Protein AF-A0A5N3UYX2-F1 (afdb_monomer_lite)

Radius of gyration: 34.03 Å; chains: 1; bounding box: 62×39×100 Å

Organism: Muntiacus muntjak (NCBI:txid9888)

Structure (mmCIF, N/CA/C/O backbone):
data_AF-A0A5N3UYX2-F1
#
_entry.id   AF-A0A5N3UYX2-F1
#
loop_
_atom_site.group_PDB
_atom_site.id
_atom_site.type_symbol
_atom_site.label_atom_id
_atom_site.label_alt_id
_atom_site.label_comp_id
_atom_site.label_asym_id
_atom_site.label_entity_id
_atom_site.label_seq_id
_atom_site.pdbx_PDB_ins_code
_atom_site.Cartn_x
_atom_site.Cartn_y
_atom_site.Cartn_z
_atom_site.occupancy
_atom_site.B_iso_or_equiv
_atom_site.auth_seq_id
_atom_site.auth_comp_id
_atom_site.auth_asym_id
_atom_site.auth_atom_id
_atom_site.pdbx_PDB_model_num
ATOM 1 N N . TRP A 1 1 ? -11.149 -8.042 -29.967 1.00 42.44 1 TRP A N 1
ATOM 2 C CA . TRP A 1 1 ? -11.553 -8.562 -28.651 1.00 42.44 1 TRP A CA 1
ATOM 3 C C . TRP A 1 1 ? -12.132 -7.415 -27.839 1.00 42.44 1 TRP A C 1
ATOM 5 O O . TRP A 1 1 ? -11.361 -6.531 -27.483 1.00 42.44 1 TRP A O 1
ATOM 15 N N . PRO A 1 2 ? -13.457 -7.336 -27.637 1.00 42.28 2 PRO A N 1
ATOM 16 C CA . PRO A 1 2 ? -14.036 -6.337 -26.745 1.00 42.28 2 PRO A CA 1
ATOM 17 C C . PRO A 1 2 ? -13.855 -6.777 -25.280 1.00 42.28 2 PRO A C 1
ATOM 19 O O . PRO A 1 2 ? -14.049 -7.948 -24.960 1.00 42.28 2 PRO A O 1
ATOM 22 N N . CYS A 1 3 ? -13.428 -5.852 -24.413 1.00 41.56 3 CYS A N 1
ATOM 23 C CA . CYS A 1 3 ? -13.261 -6.082 -22.973 1.00 41.56 3 CYS A CA 1
ATOM 24 C C . CYS A 1 3 ? -14.614 -6.328 -22.274 1.00 41.56 3 CYS A C 1
ATOM 26 O O . CYS A 1 3 ? -15.602 -5.694 -22.651 1.00 41.56 3 CYS A O 1
ATOM 28 N N . PRO A 1 4 ? -14.671 -7.191 -21.242 1.00 47.31 4 PRO A N 1
ATOM 29 C CA . PRO A 1 4 ? -15.893 -7.442 -20.483 1.00 47.31 4 PRO A CA 1
ATOM 30 C C . PRO A 1 4 ? -16.218 -6.276 -19.524 1.00 47.31 4 PRO A C 1
ATOM 32 O O . PRO A 1 4 ? -15.296 -5.635 -19.008 1.00 47.31 4 PRO A O 1
ATOM 35 N N . PRO A 1 5 ? -17.508 -5.996 -19.249 1.00 48.62 5 PRO A N 1
ATOM 36 C CA . PRO A 1 5 ? -17.924 -4.943 -18.332 1.00 48.62 5 PRO A CA 1
ATOM 37 C C . PRO A 1 5 ? -17.950 -5.492 -16.901 1.00 48.62 5 PRO A C 1
ATOM 39 O O . PRO A 1 5 ? -18.759 -6.351 -16.565 1.00 48.62 5 PRO A O 1
ATOM 42 N N . GLY A 1 6 ? -17.037 -5.014 -16.061 1.00 49.44 6 GLY A N 1
ATOM 43 C CA . GLY A 1 6 ? -16.981 -5.416 -14.650 1.00 49.44 6 GLY A CA 1
ATOM 44 C C . GLY A 1 6 ? -15.745 -4.953 -13.883 1.00 49.44 6 GLY A C 1
ATOM 45 O O . GLY A 1 6 ? -15.542 -5.377 -12.750 1.00 49.44 6 GLY A O 1
ATOM 46 N N . ALA A 1 7 ? -14.900 -4.102 -14.472 1.00 45.31 7 ALA A N 1
ATOM 47 C CA . ALA A 1 7 ? -13.781 -3.524 -13.746 1.00 45.31 7 ALA A CA 1
ATOM 48 C C . ALA A 1 7 ? -14.312 -2.453 -12.787 1.00 45.31 7 ALA A C 1
ATOM 50 O O . ALA A 1 7 ? -14.796 -1.405 -13.216 1.00 45.31 7 ALA A O 1
ATOM 51 N N . LEU A 1 8 ? -14.230 -2.777 -11.497 1.00 54.22 8 LEU A N 1
ATOM 52 C CA . LEU A 1 8 ? -14.338 -1.870 -10.362 1.00 54.22 8 LEU A CA 1
ATOM 53 C C . LEU A 1 8 ? -13.742 -0.504 -10.718 1.00 54.22 8 LEU A C 1
ATOM 55 O O . LEU A 1 8 ? -12.642 -0.412 -11.269 1.00 54.22 8 LEU A O 1
ATOM 59 N N . THR A 1 9 ? -14.510 0.542 -10.430 1.00 54.66 9 THR A N 1
ATOM 60 C CA . THR A 1 9 ? -14.135 1.937 -10.650 1.00 54.66 9 THR A CA 1
ATOM 61 C C . THR A 1 9 ? -12.721 2.187 -10.123 1.00 54.66 9 THR A C 1
ATOM 63 O O . THR A 1 9 ? -12.444 1.833 -8.973 1.00 54.66 9 THR A O 1
ATOM 66 N N . PRO A 1 10 ? -11.817 2.776 -10.925 1.00 53.34 10 PRO A N 1
ATOM 67 C CA . PRO A 1 10 ? -10.477 3.075 -10.452 1.00 53.34 10 PRO A CA 1
ATOM 68 C C . PRO A 1 10 ? -10.566 4.050 -9.268 1.00 53.34 10 PRO A C 1
ATOM 70 O O . PRO A 1 10 ? -11.401 4.959 -9.302 1.00 53.34 10 PRO A O 1
ATOM 73 N N . PRO A 1 11 ? -9.736 3.879 -8.221 1.00 51.66 11 PRO A N 1
ATOM 74 C CA . PRO A 1 11 ? -9.718 4.800 -7.098 1.00 51.66 11 PRO A CA 1
ATOM 75 C C . PRO A 1 11 ? -9.442 6.217 -7.605 1.00 51.66 11 PRO A C 1
ATOM 77 O O . PRO A 1 11 ? -8.619 6.442 -8.498 1.00 51.66 11 PRO A O 1
ATOM 80 N N . GLN A 1 12 ? -10.167 7.161 -7.016 1.00 49.19 12 GLN A N 1
ATOM 81 C CA . GLN A 1 12 ? -10.351 8.547 -7.463 1.00 49.19 12 GLN A CA 1
ATOM 82 C C . GLN A 1 12 ? -9.040 9.366 -7.460 1.00 49.19 12 GLN A C 1
ATOM 84 O O . GLN A 1 12 ? -8.986 10.469 -7.995 1.00 49.19 12 GLN A O 1
ATOM 89 N N . ASP A 1 13 ? -7.950 8.775 -6.961 1.00 43.56 13 ASP A N 1
ATOM 90 C CA . ASP A 1 13 ? -6.648 9.409 -6.754 1.00 43.56 13 ASP A CA 1
ATOM 91 C C . ASP A 1 13 ? -5.550 8.924 -7.720 1.00 43.56 13 ASP A C 1
ATOM 93 O O . ASP A 1 13 ? -4.363 9.210 -7.538 1.00 43.56 13 ASP A O 1
ATOM 97 N N . ALA A 1 14 ? -5.906 8.236 -8.811 1.00 46.62 14 ALA A N 1
ATOM 98 C CA . ALA A 1 14 ? -4.931 7.837 -9.835 1.00 46.62 14 ALA A CA 1
ATOM 99 C C . ALA A 1 14 ? -4.282 9.031 -10.578 1.00 46.62 14 ALA A C 1
ATOM 101 O O . ALA A 1 14 ? -3.257 8.868 -11.245 1.00 46.62 14 ALA A O 1
ATOM 102 N N . HIS A 1 15 ? -4.830 10.244 -10.441 1.00 48.00 15 HIS A N 1
ATOM 103 C CA . HIS A 1 15 ? -4.292 11.456 -11.064 1.00 48.00 15 HIS A CA 1
ATOM 104 C C . HIS A 1 15 ? -3.031 12.017 -10.384 1.00 48.00 15 HIS A C 1
ATOM 106 O O . HIS A 1 15 ? -2.322 12.807 -11.006 1.00 48.00 15 HIS A O 1
ATOM 112 N N . LEU A 1 16 ? -2.694 11.595 -9.158 1.00 51.84 16 LEU A N 1
ATOM 113 C CA . LEU A 1 16 ? -1.612 12.221 -8.380 1.00 51.84 16 LEU A CA 1
ATOM 114 C C . LEU A 1 16 ? -0.297 11.423 -8.331 1.00 51.84 16 LEU A C 1
ATOM 116 O O . LEU A 1 16 ? 0.711 11.921 -7.834 1.00 51.84 16 LEU A O 1
ATOM 120 N N . LEU A 1 17 ? -0.242 10.213 -8.900 1.00 53.50 17 LEU A N 1
ATOM 121 C CA . LEU A 1 17 ? 0.956 9.359 -8.830 1.00 53.50 17 LEU A CA 1
ATOM 122 C C . LEU A 1 17 ? 1.799 9.324 -10.108 1.00 53.50 17 LEU A C 1
ATOM 124 O O . LEU A 1 17 ? 2.816 8.624 -10.152 1.00 53.50 17 LEU A O 1
ATOM 128 N N . CYS A 1 18 ? 1.457 10.125 -11.116 1.00 45.22 18 CYS A N 1
ATOM 129 C CA . CYS A 1 18 ? 2.404 10.533 -12.145 1.00 45.22 18 CYS A CA 1
ATOM 130 C C . CYS A 1 18 ? 3.023 11.859 -11.688 1.00 45.22 18 CYS A C 1
ATOM 132 O O . CYS A 1 18 ? 2.559 12.929 -12.062 1.00 45.22 18 CYS A O 1
ATOM 134 N N . GLY A 1 19 ? 4.059 11.782 -10.845 1.00 44.75 19 GLY A N 1
ATOM 135 C CA . GLY A 1 19 ? 4.936 12.911 -10.527 1.00 44.75 19 GLY A CA 1
ATOM 136 C C . GLY A 1 19 ? 5.691 13.351 -11.780 1.00 44.75 19 GLY A C 1
ATOM 137 O O . GLY A 1 19 ? 6.857 13.026 -11.976 1.00 44.75 19 GLY A O 1
ATOM 138 N N . HIS A 1 20 ? 4.970 14.033 -12.652 1.00 44.62 20 HIS A N 1
ATOM 139 C CA . HIS A 1 20 ? 5.405 14.692 -13.860 1.00 44.62 20 HIS A CA 1
ATOM 140 C C . HIS A 1 20 ? 4.956 16.143 -13.678 1.00 44.62 20 HIS A C 1
ATOM 142 O O . HIS A 1 20 ? 3.760 16.410 -13.780 1.00 44.62 20 HIS A O 1
ATOM 148 N N . PRO A 1 21 ? 5.864 17.096 -13.415 1.00 46.59 21 PRO A N 1
ATOM 149 C CA . PRO A 1 21 ? 5.536 18.507 -13.532 1.00 46.59 21 PRO A CA 1
ATOM 150 C C . PRO A 1 21 ? 5.446 18.839 -15.027 1.00 46.59 21 PRO A C 1
ATOM 152 O O . PRO A 1 21 ? 6.368 19.386 -15.617 1.00 46.59 21 PRO A O 1
ATOM 155 N N . TRP A 1 22 ? 4.359 18.427 -15.677 1.00 55.00 22 TRP A N 1
ATOM 156 C CA . TRP A 1 22 ? 4.038 18.813 -17.050 1.00 55.00 22 TRP A CA 1
ATOM 157 C C . TRP A 1 22 ? 2.824 19.723 -16.982 1.00 55.00 22 TRP A C 1
ATOM 159 O O . TRP A 1 22 ? 1.687 19.318 -17.189 1.00 55.00 22 TRP A O 1
ATOM 169 N N . GLY A 1 23 ? 3.108 20.965 -16.603 1.00 49.94 23 GLY A N 1
ATOM 170 C CA . GLY A 1 23 ? 2.122 22.017 -16.413 1.00 49.94 23 GLY A CA 1
ATOM 171 C C . GLY A 1 23 ? 2.773 23.392 -16.462 1.00 49.94 23 GLY A C 1
ATOM 172 O O . GLY A 1 23 ? 2.627 24.159 -15.520 1.00 49.94 23 GLY A O 1
ATOM 173 N N . GLN A 1 24 ? 3.561 23.641 -17.515 1.00 48.00 24 GLN A N 1
ATOM 174 C CA . GLN A 1 24 ? 3.865 24.955 -18.104 1.00 48.00 24 GLN A CA 1
ATOM 175 C C . GLN A 1 24 ? 4.741 24.746 -19.351 1.00 48.00 24 GLN A C 1
ATOM 177 O O . GLN A 1 24 ? 5.965 24.796 -19.305 1.00 48.00 24 GLN A O 1
ATOM 182 N N . LEU A 1 25 ? 4.099 24.480 -20.489 1.00 49.88 25 LEU A N 1
ATOM 183 C CA . LEU A 1 25 ? 4.680 24.705 -21.813 1.00 49.88 25 LEU A CA 1
ATOM 184 C C . LEU A 1 25 ? 3.842 25.794 -22.476 1.00 49.88 25 LEU A C 1
ATOM 186 O O . LEU A 1 25 ? 2.926 25.529 -23.246 1.00 49.88 25 LEU A O 1
ATOM 190 N N . GLY A 1 26 ? 4.150 27.032 -22.107 1.00 47.38 26 GLY A N 1
ATOM 191 C CA . GLY A 1 26 ? 3.708 28.230 -22.796 1.00 47.38 26 GLY A CA 1
ATOM 192 C C . GLY A 1 26 ? 4.937 29.028 -23.201 1.00 47.38 26 GLY A C 1
ATOM 193 O O . GLY A 1 26 ? 5.369 29.886 -22.446 1.00 47.38 26 GLY A O 1
ATOM 194 N N . THR A 1 27 ? 5.544 28.675 -24.337 1.00 46.38 27 THR A N 1
ATOM 195 C CA . THR A 1 27 ? 6.059 29.591 -25.379 1.00 46.38 27 THR A CA 1
ATOM 196 C C . THR A 1 27 ? 6.848 28.796 -26.429 1.00 46.38 27 THR A C 1
ATOM 198 O O . THR A 1 27 ? 7.879 28.195 -26.153 1.00 46.38 27 THR A O 1
ATOM 201 N N . ALA A 1 28 ? 6.281 28.767 -27.639 1.00 43.72 28 ALA A N 1
ATOM 202 C CA . ALA A 1 28 ? 6.905 28.539 -28.943 1.00 43.72 28 ALA A CA 1
ATOM 203 C C . ALA A 1 28 ? 8.169 27.654 -29.006 1.00 43.72 28 ALA A C 1
ATOM 205 O O . ALA A 1 28 ? 9.279 28.135 -29.232 1.00 43.72 28 ALA A O 1
ATOM 206 N N . ALA A 1 29 ? 7.987 26.331 -28.970 1.00 41.38 29 ALA A N 1
ATOM 207 C CA . ALA A 1 29 ? 8.901 25.458 -29.696 1.00 41.38 29 ALA A CA 1
ATOM 208 C C . ALA A 1 29 ? 8.623 25.646 -31.193 1.00 41.38 29 ALA A C 1
ATOM 210 O O . ALA A 1 29 ? 7.662 25.098 -31.735 1.00 41.38 29 ALA A O 1
ATOM 211 N N . SER A 1 30 ? 9.450 26.454 -31.853 1.00 44.41 30 SER A N 1
ATOM 212 C CA . SER A 1 30 ? 9.584 26.455 -33.304 1.00 44.41 30 SER A CA 1
ATOM 213 C C . SER A 1 30 ? 9.882 25.025 -33.748 1.00 44.41 30 SER A C 1
ATOM 215 O O . SER A 1 30 ? 11.016 24.556 -33.659 1.00 44.41 30 SER A O 1
ATOM 217 N N . HIS A 1 31 ? 8.853 24.299 -34.183 1.00 51.88 31 HIS A N 1
ATOM 218 C CA . HIS A 1 31 ? 9.044 23.061 -34.919 1.00 51.88 31 HIS A CA 1
ATOM 219 C C . HIS A 1 31 ? 9.893 23.407 -36.148 1.00 51.88 31 HIS A C 1
ATOM 221 O O . HIS A 1 31 ? 9.461 24.246 -36.945 1.00 51.88 31 HIS A O 1
ATOM 227 N N . PRO A 1 32 ? 11.089 22.816 -36.334 1.00 53.22 32 PRO A N 1
ATOM 228 C CA . PRO A 1 32 ? 11.786 22.988 -37.592 1.00 53.22 32 PRO A CA 1
ATOM 229 C C . PRO A 1 32 ? 10.883 22.407 -38.688 1.00 53.22 32 PRO A C 1
ATOM 231 O O . PRO A 1 32 ? 10.321 21.318 -38.504 1.00 53.22 32 PRO A O 1
ATOM 234 N N . PRO A 1 33 ? 10.682 23.126 -39.803 1.00 46.62 33 PRO A N 1
ATOM 235 C CA . PRO A 1 33 ? 9.796 22.670 -40.851 1.00 46.62 33 PRO A CA 1
ATOM 236 C C . PRO A 1 33 ? 10.281 21.317 -41.365 1.00 46.62 33 PRO A C 1
ATOM 238 O O . PRO A 1 33 ? 11.460 21.090 -41.650 1.00 46.62 33 PRO A O 1
ATOM 241 N N . ARG A 1 34 ? 9.328 20.395 -41.458 1.00 54.16 34 ARG A N 1
ATOM 242 C CA . ARG A 1 34 ? 9.486 19.100 -42.101 1.00 54.16 34 ARG A CA 1
ATOM 243 C C . ARG A 1 34 ? 9.902 19.345 -43.550 1.00 54.16 34 ARG A C 1
ATOM 245 O O . ARG A 1 34 ? 9.078 19.727 -44.368 1.00 54.16 34 ARG A O 1
ATOM 252 N N . GLY A 1 35 ? 11.175 19.114 -43.852 1.00 51.72 35 GLY A N 1
ATOM 253 C CA . GLY A 1 35 ? 11.707 19.219 -45.207 1.00 51.72 35 GLY A CA 1
ATOM 254 C C . GLY A 1 35 ? 12.775 20.293 -45.332 1.00 51.72 35 GLY A C 1
ATOM 255 O O . GLY A 1 35 ? 12.486 21.437 -45.650 1.00 51.72 35 GLY A O 1
ATOM 256 N N . GLN A 1 36 ? 14.020 19.884 -45.110 1.00 44.34 36 GLN A N 1
ATOM 257 C CA . GLN A 1 36 ? 15.203 20.380 -45.811 1.00 44.34 36 GLN A CA 1
ATOM 258 C C . GLN A 1 36 ? 16.339 19.429 -45.459 1.00 44.34 36 GLN A C 1
ATOM 260 O O . GLN A 1 36 ? 16.968 19.498 -44.406 1.00 44.34 36 GLN A O 1
ATOM 265 N N . ARG A 1 37 ? 16.543 18.455 -46.341 1.00 51.25 37 ARG A N 1
ATOM 266 C CA . ARG A 1 37 ? 17.690 17.557 -46.318 1.00 51.25 37 ARG A CA 1
ATOM 267 C C . ARG A 1 37 ? 18.882 18.373 -46.814 1.00 51.25 37 ARG A C 1
ATOM 269 O O . ARG A 1 37 ? 19.229 18.309 -47.987 1.00 51.25 37 ARG A O 1
ATOM 276 N N . ALA A 1 38 ? 19.408 19.235 -45.949 1.00 46.53 38 ALA A N 1
ATOM 277 C CA . ALA A 1 38 ? 20.532 20.095 -46.275 1.00 46.53 38 ALA A CA 1
ATOM 278 C C . ALA A 1 38 ? 21.773 19.227 -46.519 1.00 46.53 38 ALA A C 1
ATOM 280 O O . ALA A 1 38 ? 22.193 18.476 -45.643 1.00 46.53 38 ALA A O 1
ATOM 281 N N . GLY A 1 39 ? 22.282 19.312 -47.749 1.00 48.38 39 GLY A N 1
ATOM 282 C CA . GLY A 1 39 ? 23.659 19.034 -48.143 1.00 48.38 39 GLY A CA 1
ATOM 283 C C . GLY A 1 39 ? 24.269 17.747 -47.609 1.00 48.38 39 GLY A C 1
ATOM 284 O O . GLY A 1 39 ? 24.991 17.761 -46.618 1.00 48.38 39 GLY A O 1
ATOM 285 N N . ARG A 1 40 ? 24.091 16.641 -48.338 1.00 54.91 40 ARG A N 1
ATOM 286 C CA . ARG A 1 40 ? 25.030 15.524 -48.234 1.00 54.91 40 ARG A CA 1
ATOM 287 C C . ARG A 1 40 ? 26.333 15.982 -48.905 1.00 54.91 40 ARG A C 1
ATOM 289 O O . ARG A 1 40 ? 26.516 15.759 -50.097 1.00 54.91 40 ARG A O 1
ATOM 296 N N . ALA A 1 41 ? 27.183 16.700 -48.168 1.00 58.81 41 ALA A N 1
ATOM 297 C CA . ALA A 1 41 ? 28.585 16.839 -48.545 1.00 58.81 41 ALA A CA 1
ATOM 298 C C . ALA A 1 41 ? 29.128 15.417 -48.741 1.00 58.81 41 ALA A C 1
ATOM 300 O O . ALA A 1 41 ? 28.783 14.522 -47.964 1.00 58.81 41 ALA A O 1
ATOM 301 N N . ALA A 1 42 ? 29.859 15.184 -49.830 1.00 61.88 42 ALA A N 1
ATOM 302 C CA . ALA A 1 42 ? 30.419 13.881 -50.159 1.00 61.88 42 ALA A CA 1
ATOM 303 C C . ALA A 1 42 ? 31.439 13.486 -49.080 1.00 61.88 42 ALA A C 1
ATOM 305 O O . ALA A 1 42 ? 32.619 13.802 -49.178 1.00 61.88 42 ALA A O 1
ATOM 306 N N . HIS A 1 43 ? 30.944 12.865 -48.012 1.00 61.75 43 HIS A N 1
ATOM 307 C CA . HIS A 1 43 ? 31.750 12.277 -46.959 1.00 61.75 43 HIS A CA 1
ATOM 308 C C . HIS A 1 43 ? 32.572 11.137 -47.551 1.00 61.75 43 HIS A C 1
ATOM 310 O O . HIS A 1 43 ? 32.044 10.319 -48.311 1.00 61.75 43 HIS A O 1
ATOM 316 N N . SER A 1 44 ? 33.860 11.103 -47.208 1.00 73.06 44 SER A N 1
ATOM 317 C CA . SER A 1 44 ? 34.721 9.966 -47.527 1.00 73.06 44 SER A CA 1
ATOM 318 C C . SER A 1 44 ? 34.091 8.686 -46.967 1.00 73.06 44 SER A C 1
ATOM 320 O O . SER A 1 44 ? 33.419 8.727 -45.936 1.00 73.06 44 SER A O 1
ATOM 322 N N . TRP A 1 45 ? 34.321 7.535 -47.604 1.00 67.44 45 TRP A N 1
ATOM 323 C CA . TRP A 1 45 ? 33.895 6.234 -47.069 1.00 67.44 45 TRP A CA 1
ATOM 324 C C . TRP A 1 45 ? 34.343 6.032 -45.610 1.00 67.44 45 TRP A C 1
ATOM 326 O O . TRP A 1 45 ? 33.587 5.500 -44.805 1.00 67.44 45 TRP A O 1
ATOM 336 N N . GLN A 1 46 ? 35.514 6.563 -45.244 1.00 73.56 46 GLN A N 1
ATOM 337 C CA . GLN A 1 46 ? 36.029 6.550 -43.870 1.00 73.56 46 GLN A CA 1
ATOM 338 C C . GLN A 1 46 ? 35.182 7.398 -42.903 1.00 73.56 46 GLN A C 1
ATOM 340 O O . GLN A 1 46 ? 34.898 6.960 -41.791 1.00 73.56 46 GLN A O 1
ATOM 345 N N . ASP A 1 47 ? 34.704 8.571 -43.330 1.00 76.00 47 ASP A N 1
ATOM 346 C CA . ASP A 1 47 ? 33.835 9.418 -42.501 1.00 76.00 47 ASP A CA 1
ATOM 347 C C . ASP A 1 47 ? 32.466 8.763 -42.258 1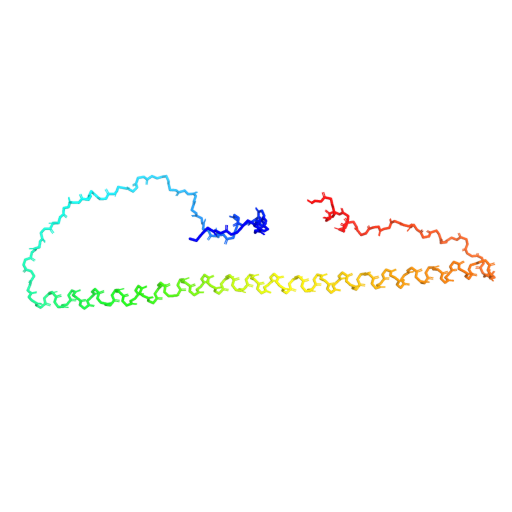.00 76.00 47 ASP A C 1
ATOM 349 O O . ASP A 1 47 ? 31.856 8.954 -41.203 1.00 76.00 47 ASP A O 1
ATOM 353 N N . LEU A 1 48 ? 31.961 8.008 -43.242 1.00 82.81 48 LEU A N 1
ATOM 354 C CA . LEU A 1 48 ? 30.689 7.289 -43.146 1.00 82.81 48 LEU A CA 1
ATOM 355 C C . LEU A 1 48 ? 30.771 6.144 -42.132 1.00 82.81 48 LEU A C 1
ATOM 357 O O . LEU A 1 48 ? 29.862 6.014 -41.306 1.00 82.81 48 LEU A O 1
ATOM 361 N N . ASP A 1 49 ? 31.867 5.384 -42.147 1.00 81.19 49 ASP A N 1
ATOM 362 C CA . ASP A 1 49 ? 32.120 4.299 -41.193 1.00 81.19 49 ASP A CA 1
ATOM 363 C C . ASP A 1 49 ? 32.253 4.839 -39.757 1.00 81.19 49 ASP A C 1
ATOM 365 O O . ASP A 1 49 ? 31.620 4.336 -38.821 1.00 81.19 49 ASP A O 1
ATOM 369 N N . GLU A 1 50 ? 32.997 5.933 -39.562 1.00 85.88 50 GLU A N 1
ATOM 370 C CA . GLU A 1 50 ? 33.108 6.590 -38.255 1.00 85.88 50 GLU A CA 1
ATOM 371 C C . GLU A 1 50 ? 31.768 7.164 -37.762 1.00 85.88 50 GLU A C 1
ATOM 373 O O . GLU A 1 50 ? 31.440 7.115 -36.566 1.00 85.88 50 GLU A O 1
ATOM 378 N N . GLU A 1 51 ? 30.958 7.719 -38.669 1.00 88.56 51 GLU A N 1
ATOM 379 C CA . GLU A 1 51 ? 29.627 8.219 -38.342 1.00 88.56 51 GLU A CA 1
ATOM 380 C C . GLU A 1 51 ? 28.661 7.078 -37.983 1.00 88.56 51 GLU A C 1
ATOM 382 O O . GLU A 1 51 ? 27.846 7.218 -37.060 1.00 88.56 51 GLU A O 1
ATOM 387 N N . GLU A 1 52 ? 28.748 5.937 -38.664 1.00 90.56 52 GLU A N 1
ATOM 388 C CA . GLU A 1 52 ? 27.965 4.742 -38.362 1.00 90.56 52 GLU A CA 1
ATOM 389 C C . GLU A 1 52 ? 28.300 4.173 -36.978 1.00 90.56 52 GLU A C 1
ATOM 391 O O . GLU A 1 52 ? 27.387 3.943 -36.171 1.00 90.56 52 GLU A O 1
ATOM 396 N N . GLU A 1 53 ? 29.582 4.063 -36.637 1.00 91.25 53 GLU A N 1
ATOM 397 C CA . GLU A 1 53 ? 30.035 3.652 -35.306 1.00 91.25 53 GLU A CA 1
ATOM 398 C C . GLU A 1 53 ? 29.559 4.628 -34.217 1.00 91.25 53 GLU A C 1
ATOM 400 O O . GLU A 1 53 ? 29.046 4.227 -33.161 1.00 91.25 53 GLU A O 1
ATOM 405 N N . ARG A 1 54 ? 29.602 5.941 -34.483 1.00 92.94 54 ARG A N 1
ATOM 406 C CA . ARG A 1 54 ? 29.049 6.959 -33.573 1.00 92.94 54 ARG A CA 1
ATOM 407 C C . ARG A 1 54 ? 27.538 6.791 -33.383 1.00 92.94 54 ARG A C 1
ATOM 409 O O . ARG A 1 54 ? 27.043 6.904 -32.254 1.00 92.94 54 ARG A O 1
ATOM 416 N N . ARG A 1 55 ? 26.786 6.508 -34.455 1.00 94.31 55 ARG A N 1
ATOM 417 C CA . ARG A 1 55 ? 25.339 6.222 -34.386 1.00 94.31 55 ARG A CA 1
ATOM 418 C C . ARG A 1 55 ? 25.059 4.943 -33.603 1.00 94.31 55 ARG A C 1
ATOM 420 O O . ARG A 1 55 ? 24.129 4.927 -32.794 1.00 94.31 55 ARG A O 1
ATOM 427 N N . LYS A 1 56 ? 25.856 3.892 -33.791 1.00 94.94 56 LYS A N 1
ATOM 428 C CA . LYS A 1 56 ? 25.742 2.623 -33.061 1.00 94.94 56 LYS A CA 1
ATOM 429 C C . LYS A 1 56 ? 25.930 2.822 -31.556 1.00 94.94 56 LYS A C 1
ATOM 431 O O . LYS A 1 56 ? 25.016 2.497 -30.798 1.00 94.94 56 LYS A O 1
ATOM 436 N N . ARG A 1 57 ? 26.994 3.516 -31.133 1.00 95.12 57 ARG A N 1
ATOM 437 C CA . ARG A 1 57 ? 27.224 3.867 -29.716 1.00 95.12 57 ARG A CA 1
ATOM 438 C C . ARG A 1 57 ? 26.072 4.676 -29.115 1.00 95.12 57 ARG A C 1
ATOM 440 O O . ARG A 1 57 ? 25.698 4.469 -27.962 1.00 95.12 57 ARG A O 1
ATOM 447 N N . ARG A 1 58 ? 25.476 5.603 -29.878 1.00 96.94 58 ARG A N 1
ATOM 448 C CA . ARG A 1 58 ? 24.293 6.365 -29.426 1.00 96.94 58 ARG A CA 1
ATOM 449 C C . ARG A 1 58 ? 23.068 5.467 -29.240 1.00 96.94 58 ARG A C 1
ATOM 451 O O . ARG A 1 58 ? 22.385 5.599 -28.226 1.00 96.94 58 ARG A O 1
ATOM 458 N N . ARG A 1 59 ? 22.804 4.548 -30.174 1.00 97.38 59 ARG A N 1
ATOM 459 C CA . ARG A 1 59 ? 21.699 3.578 -30.079 1.00 97.38 59 ARG A CA 1
ATOM 460 C C . ARG A 1 59 ? 21.868 2.644 -28.887 1.00 97.38 59 ARG A C 1
ATOM 462 O O . ARG A 1 59 ? 20.909 2.430 -28.155 1.00 97.38 59 ARG A O 1
ATOM 469 N N . GLU A 1 60 ? 23.077 2.153 -28.644 1.00 96.75 60 GLU A N 1
ATOM 470 C CA . GLU A 1 60 ? 23.385 1.304 -27.488 1.00 96.75 60 GLU A CA 1
ATOM 471 C C . GLU A 1 60 ? 23.164 2.048 -26.165 1.00 96.75 60 GLU A C 1
ATOM 473 O O . GLU A 1 60 ? 22.462 1.548 -25.284 1.00 96.75 60 GLU A O 1
ATOM 478 N N . LYS A 1 61 ? 23.653 3.291 -26.050 1.00 97.88 61 LYS A N 1
ATOM 479 C CA . LYS A 1 61 ? 23.390 4.142 -24.876 1.00 97.88 61 LYS A CA 1
ATOM 480 C C . LYS A 1 61 ? 21.896 4.399 -24.677 1.00 97.88 61 LYS A C 1
ATOM 482 O O . LYS A 1 61 ? 21.402 4.287 -23.557 1.00 97.88 61 LYS A O 1
ATOM 487 N N . ASN A 1 62 ? 21.162 4.710 -25.748 1.00 97.69 62 ASN A N 1
ATOM 488 C CA . ASN A 1 62 ? 19.719 4.932 -25.675 1.00 97.69 62 ASN A CA 1
ATOM 489 C C . ASN A 1 62 ? 18.960 3.652 -25.292 1.00 97.69 62 ASN A C 1
ATOM 491 O O . ASN A 1 62 ? 18.048 3.721 -24.475 1.00 97.69 62 ASN A O 1
ATOM 495 N N . LYS A 1 63 ? 19.382 2.484 -25.789 1.00 98.19 63 LYS A N 1
ATOM 496 C CA . LYS A 1 63 ? 18.824 1.179 -25.411 1.00 98.19 63 LYS A CA 1
ATOM 497 C C . LYS A 1 63 ? 18.945 0.944 -23.905 1.00 98.19 63 LYS A C 1
ATOM 499 O O . LYS A 1 63 ? 17.956 0.593 -23.263 1.00 98.19 63 LYS A O 1
ATOM 504 N N . VAL A 1 64 ? 20.122 1.197 -23.328 1.00 98.06 64 VAL A N 1
ATOM 505 C CA . VAL A 1 64 ? 20.342 1.074 -21.878 1.00 98.06 64 VAL A CA 1
ATOM 506 C C . VAL A 1 64 ? 19.530 2.114 -21.104 1.00 98.06 64 VAL A C 1
ATOM 508 O O . VAL A 1 64 ? 18.896 1.773 -20.109 1.00 98.06 64 VAL A O 1
ATOM 511 N N . ALA A 1 65 ? 19.493 3.368 -21.561 1.00 98.38 65 ALA A N 1
ATOM 512 C CA . ALA A 1 65 ? 18.719 4.425 -20.908 1.00 98.38 65 ALA A CA 1
ATOM 513 C C . ALA A 1 65 ? 17.209 4.126 -20.912 1.00 98.38 65 ALA A C 1
ATOM 515 O O . ALA A 1 65 ? 16.548 4.277 -19.886 1.00 98.38 65 ALA A O 1
ATOM 516 N N . ALA A 1 66 ? 16.670 3.640 -22.032 1.00 98.38 66 ALA A N 1
ATOM 517 C CA . ALA A 1 66 ? 15.274 3.236 -22.151 1.00 98.38 66 ALA A CA 1
ATOM 518 C C . ALA A 1 66 ? 14.951 2.046 -21.236 1.00 98.38 66 ALA A C 1
ATOM 520 O O . ALA A 1 66 ? 13.926 2.065 -20.555 1.00 98.38 66 ALA A O 1
ATOM 521 N N . ALA A 1 67 ? 15.836 1.045 -21.167 1.00 98.31 67 ALA A N 1
ATOM 522 C CA . ALA A 1 67 ? 15.693 -0.077 -20.241 1.00 98.31 67 ALA A CA 1
ATOM 523 C C . ALA A 1 67 ? 15.702 0.391 -18.776 1.00 98.31 67 ALA A C 1
ATOM 525 O O . ALA A 1 67 ? 14.803 0.037 -18.019 1.00 98.31 67 ALA A O 1
ATOM 526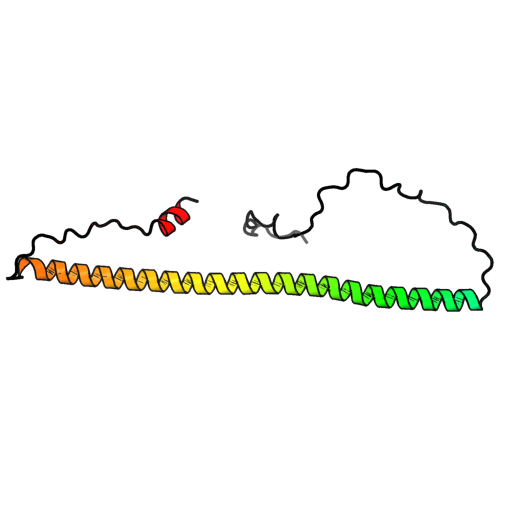 N N . ARG A 1 68 ? 16.644 1.264 -18.392 1.00 98.38 68 ARG A N 1
ATOM 527 C CA . ARG A 1 68 ? 16.700 1.852 -17.042 1.00 98.38 68 ARG A CA 1
ATOM 528 C C . ARG A 1 68 ? 15.453 2.668 -16.709 1.00 98.38 68 ARG A C 1
ATOM 530 O O . ARG A 1 68 ? 14.949 2.565 -15.600 1.00 98.38 68 ARG A O 1
ATOM 537 N N . CYS A 1 69 ? 14.931 3.447 -17.657 1.00 98.38 69 CYS A N 1
ATOM 538 C CA . CYS A 1 69 ? 13.699 4.214 -17.468 1.00 98.38 69 CYS A CA 1
ATOM 539 C C . CYS A 1 69 ? 12.494 3.291 -17.217 1.00 98.38 69 CYS A C 1
ATOM 541 O O . CYS A 1 69 ? 11.739 3.496 -16.266 1.00 98.38 69 CYS A O 1
ATOM 543 N N . ARG A 1 70 ? 12.355 2.228 -18.022 1.00 98.44 70 ARG A N 1
ATOM 544 C CA . ARG A 1 70 ? 11.309 1.210 -17.843 1.00 98.44 70 ARG A CA 1
ATOM 545 C C . ARG A 1 70 ? 11.439 0.493 -16.499 1.00 98.44 70 ARG A C 1
ATOM 547 O O . ARG A 1 70 ? 10.443 0.394 -15.790 1.00 98.44 70 ARG A O 1
ATOM 554 N N . ASN A 1 71 ? 12.648 0.068 -16.127 1.00 98.44 71 ASN A N 1
ATOM 555 C CA . ASN A 1 71 ? 12.898 -0.599 -14.848 1.00 98.44 71 ASN A CA 1
ATOM 556 C C . ASN A 1 71 ? 12.608 0.322 -13.666 1.00 98.44 71 ASN A C 1
ATOM 558 O O . ASN A 1 71 ? 11.858 -0.069 -12.787 1.00 98.44 71 ASN A O 1
ATOM 562 N N . LYS A 1 72 ? 13.076 1.575 -13.685 1.00 98.56 72 LYS A N 1
ATOM 563 C CA . LYS A 1 72 ? 12.794 2.538 -12.610 1.00 98.56 72 LYS A CA 1
ATOM 564 C C . LYS A 1 72 ? 11.294 2.785 -12.434 1.00 98.56 72 LYS A C 1
ATOM 566 O O . LYS A 1 72 ? 10.813 2.916 -11.311 1.00 98.56 72 LYS A O 1
ATOM 571 N N . LYS A 1 73 ? 10.539 2.847 -13.538 1.00 98.38 73 LYS A N 1
ATOM 572 C CA . LYS A 1 73 ? 9.076 2.960 -13.479 1.00 98.38 73 LYS A CA 1
ATOM 573 C C . LYS A 1 73 ? 8.450 1.707 -12.861 1.00 98.38 73 LYS A C 1
ATOM 575 O O . LYS A 1 73 ? 7.599 1.852 -11.990 1.00 98.38 73 LYS A O 1
ATOM 580 N N . LYS A 1 74 ? 8.895 0.518 -13.282 1.00 98.44 74 LYS A N 1
ATOM 581 C CA . LYS A 1 74 ? 8.437 -0.780 -12.767 1.00 98.44 74 LYS A CA 1
ATOM 582 C C . LYS A 1 74 ? 8.736 -0.944 -11.271 1.00 98.44 74 LYS A C 1
ATOM 584 O O . LYS A 1 74 ? 7.824 -1.216 -10.503 1.00 98.44 74 LYS A O 1
ATOM 589 N N . GLU A 1 75 ? 9.966 -0.680 -10.845 1.00 98.44 75 GLU A N 1
ATOM 590 C CA . GLU A 1 75 ? 10.383 -0.733 -9.439 1.00 98.44 75 GLU A CA 1
ATOM 591 C C . GLU A 1 75 ? 9.558 0.223 -8.573 1.00 98.44 75 GLU A C 1
ATOM 593 O O . GLU A 1 75 ? 9.116 -0.148 -7.489 1.00 98.44 75 GLU A O 1
ATOM 598 N N . ARG A 1 76 ? 9.285 1.443 -9.063 1.00 98.00 76 ARG A N 1
ATOM 599 C CA . ARG A 1 76 ? 8.427 2.396 -8.348 1.00 98.00 76 ARG A CA 1
ATOM 600 C C . ARG A 1 76 ? 7.007 1.861 -8.181 1.00 98.00 76 ARG A C 1
ATOM 602 O O . ARG A 1 76 ? 6.446 1.996 -7.099 1.00 98.00 76 ARG A O 1
ATOM 609 N N . THR A 1 77 ? 6.418 1.283 -9.227 1.00 97.56 77 THR A N 1
ATOM 610 C CA . THR A 1 77 ? 5.067 0.709 -9.134 1.00 97.56 77 THR A CA 1
ATOM 611 C C . THR A 1 77 ? 5.030 -0.507 -8.213 1.00 97.56 77 THR A C 1
ATOM 613 O O . THR A 1 77 ? 4.137 -0.600 -7.383 1.00 97.56 77 THR A O 1
ATOM 616 N N . GLU A 1 78 ? 6.034 -1.383 -8.284 1.00 98.38 78 GLU A N 1
ATOM 617 C CA . GLU A 1 78 ? 6.148 -2.560 -7.415 1.00 98.38 78 GLU A CA 1
ATOM 618 C C . GLU A 1 78 ? 6.392 -2.186 -5.952 1.00 98.38 78 GLU A C 1
ATOM 620 O O . GLU A 1 78 ? 5.940 -2.884 -5.050 1.00 98.38 78 GLU A O 1
ATOM 625 N N . PHE A 1 79 ? 7.127 -1.103 -5.691 1.00 98.19 79 PHE A N 1
ATOM 626 C CA . PHE A 1 79 ? 7.304 -0.581 -4.339 1.00 98.19 79 PHE A CA 1
ATOM 627 C C . PHE A 1 79 ? 5.980 -0.074 -3.766 1.00 98.19 79 PHE A C 1
ATOM 629 O O . PHE A 1 79 ? 5.601 -0.483 -2.676 1.00 98.19 79 PHE A O 1
ATOM 636 N N . LEU A 1 80 ? 5.264 0.776 -4.511 1.00 98.50 80 LEU A N 1
ATOM 637 C CA . LEU A 1 80 ? 3.983 1.322 -4.056 1.00 98.50 80 LEU A CA 1
ATOM 638 C C . LEU A 1 80 ? 2.940 0.225 -3.835 1.00 98.50 80 LEU A C 1
ATOM 640 O O . LEU A 1 80 ? 2.211 0.278 -2.852 1.00 98.50 80 LEU A O 1
ATOM 644 N N . GLN A 1 81 ? 2.895 -0.774 -4.716 1.00 98.25 81 GLN A N 1
ATOM 645 C CA . GLN A 1 81 ? 1.982 -1.900 -4.566 1.00 98.25 81 GLN A CA 1
ATOM 646 C C . GLN A 1 81 ? 2.290 -2.713 -3.302 1.00 98.25 81 GLN A C 1
ATOM 648 O O . GLN A 1 81 ? 1.398 -2.918 -2.486 1.00 98.25 81 GLN A O 1
ATOM 653 N N . ARG A 1 82 ? 3.556 -3.101 -3.092 1.00 98.50 82 ARG A N 1
ATOM 654 C CA . ARG A 1 82 ? 3.962 -3.825 -1.876 1.00 98.50 82 ARG A CA 1
ATOM 655 C C . ARG A 1 82 ? 3.697 -3.025 -0.607 1.00 98.50 82 ARG A C 1
ATOM 657 O O . ARG A 1 82 ? 3.320 -3.601 0.406 1.00 98.50 82 ARG A O 1
ATOM 664 N N . GLU A 1 83 ? 3.901 -1.711 -0.649 1.00 98.38 83 GLU A N 1
ATOM 665 C CA . GLU A 1 83 ? 3.618 -0.847 0.494 1.00 98.38 83 GLU A CA 1
ATOM 666 C C . GLU A 1 83 ? 2.113 -0.751 0.778 1.00 98.38 83 GLU A C 1
ATOM 668 O O . GLU A 1 83 ? 1.724 -0.807 1.941 1.00 98.38 83 GLU A O 1
ATOM 673 N N . SER A 1 84 ? 1.264 -0.692 -0.256 1.00 98.50 84 SER A N 1
ATOM 674 C CA . SER A 1 84 ? -0.200 -0.765 -0.102 1.00 98.50 84 SER A CA 1
ATOM 675 C C . SER A 1 84 ? -0.618 -2.073 0.560 1.00 98.50 84 SER A C 1
ATOM 677 O O . SER A 1 84 ? -1.276 -2.052 1.594 1.00 98.50 84 SER A O 1
ATOM 679 N N . GLU A 1 85 ? -0.157 -3.206 0.023 1.00 98.44 85 GLU A N 1
ATOM 680 C CA . GLU A 1 85 ? -0.455 -4.541 0.554 1.00 98.44 85 GLU A CA 1
ATOM 681 C C . GLU A 1 85 ? -0.001 -4.671 2.018 1.00 98.44 85 GLU A C 1
ATOM 683 O O . GLU A 1 85 ? -0.739 -5.160 2.873 1.00 98.44 85 GLU A O 1
ATOM 688 N N . ARG A 1 86 ? 1.195 -4.167 2.347 1.00 98.44 86 ARG A N 1
ATOM 689 C CA . ARG A 1 86 ? 1.718 -4.154 3.720 1.00 98.44 86 ARG A CA 1
ATOM 690 C C . ARG A 1 86 ? 0.837 -3.331 4.661 1.00 98.44 86 ARG A C 1
ATOM 692 O O . ARG A 1 86 ? 0.554 -3.774 5.773 1.00 98.44 86 ARG A O 1
ATOM 699 N N . LEU A 1 87 ? 0.426 -2.136 4.239 1.00 98.56 87 LEU A N 1
ATOM 700 C CA . LEU A 1 87 ? -0.433 -1.263 5.039 1.00 98.56 87 LEU A CA 1
ATOM 701 C C . LEU A 1 87 ? -1.835 -1.852 5.220 1.00 98.56 87 LEU A C 1
ATOM 703 O O . LEU A 1 87 ? -2.389 -1.743 6.310 1.00 98.56 87 LEU A O 1
ATOM 707 N N . GLU A 1 88 ? -2.388 -2.507 4.201 1.00 98.00 88 GLU A N 1
ATOM 708 C CA . GLU A 1 88 ? -3.676 -3.204 4.277 1.00 98.00 88 GLU A CA 1
ATOM 709 C C . GLU A 1 88 ? -3.638 -4.352 5.290 1.00 98.00 88 GLU A C 1
ATOM 711 O O . GLU A 1 88 ? -4.530 -4.450 6.136 1.00 98.00 88 GLU A O 1
ATOM 716 N N . LEU A 1 89 ? -2.574 -5.162 5.273 1.00 98.38 89 LEU A N 1
ATOM 717 C CA . LEU A 1 89 ? -2.367 -6.231 6.253 1.00 98.38 89 LEU A CA 1
ATOM 718 C C . LEU A 1 89 ? -2.271 -5.683 7.682 1.00 98.38 89 LEU A C 1
ATOM 720 O O . LEU A 1 89 ? -2.986 -6.151 8.565 1.00 98.38 89 LEU A O 1
ATOM 724 N N . MET A 1 90 ? -1.450 -4.651 7.903 1.00 98.25 90 MET A N 1
ATOM 725 C CA . MET A 1 90 ? -1.338 -4.015 9.222 1.00 98.25 90 MET A CA 1
ATOM 726 C C . MET A 1 90 ? -2.659 -3.389 9.677 1.00 98.25 90 MET A C 1
ATOM 728 O O . MET A 1 90 ? -2.999 -3.436 10.855 1.00 98.25 90 MET A O 1
ATOM 732 N N . ASN A 1 91 ? -3.420 -2.792 8.759 1.00 97.81 91 ASN A N 1
ATOM 733 C CA . ASN A 1 91 ? -4.717 -2.209 9.078 1.00 97.81 91 ASN A CA 1
ATOM 734 C C . ASN A 1 91 ? -5.717 -3.285 9.519 1.00 97.81 91 ASN A C 1
ATOM 736 O O . ASN A 1 91 ? -6.434 -3.080 10.497 1.00 97.81 91 ASN A O 1
ATOM 740 N N . ALA A 1 92 ? -5.745 -4.423 8.822 1.00 97.81 92 ALA A N 1
ATOM 741 C CA . ALA A 1 92 ? -6.579 -5.561 9.186 1.00 97.81 92 ALA A CA 1
ATOM 742 C C . ALA A 1 92 ? -6.192 -6.121 10.563 1.00 97.81 92 ALA A C 1
ATOM 744 O O . ALA A 1 92 ? -7.064 -6.309 11.405 1.00 97.81 92 ALA A O 1
ATOM 745 N N . GLU A 1 93 ? -4.896 -6.306 10.823 1.00 98.25 93 GLU A N 1
ATOM 746 C CA . GLU A 1 93 ? -4.393 -6.773 12.119 1.00 98.25 93 GLU A CA 1
ATOM 747 C C . GLU A 1 93 ? -4.786 -5.829 13.265 1.00 98.25 93 GLU A C 1
ATOM 749 O O . GLU A 1 93 ? -5.361 -6.267 14.261 1.00 98.25 93 GLU A O 1
ATOM 754 N N . LEU A 1 94 ? -4.559 -4.522 13.105 1.00 98.31 94 LEU A N 1
ATOM 755 C CA . LEU A 1 94 ? -4.930 -3.527 14.114 1.00 98.31 94 LEU A CA 1
ATOM 756 C C . LEU A 1 94 ? -6.444 -3.478 14.350 1.00 98.31 94 LEU A C 1
ATOM 758 O O . LEU A 1 94 ? -6.883 -3.326 15.488 1.00 98.31 94 LEU A O 1
ATOM 762 N N . LYS A 1 95 ? -7.261 -3.619 13.299 1.00 96.69 95 LYS A N 1
ATOM 763 C CA . LYS A 1 95 ? -8.724 -3.696 13.433 1.00 96.69 95 LYS A CA 1
ATOM 764 C C . LYS A 1 95 ? -9.157 -4.916 14.238 1.00 96.69 95 LYS A C 1
ATOM 766 O O . LYS A 1 95 ? -10.024 -4.776 15.097 1.00 96.69 95 LYS A O 1
ATOM 771 N N . THR A 1 96 ? -8.542 -6.072 13.997 1.00 98.00 96 THR A N 1
ATOM 772 C CA . THR A 1 96 ? -8.798 -7.289 14.775 1.00 98.00 96 THR A CA 1
ATOM 773 C C . THR A 1 96 ? -8.441 -7.082 16.245 1.00 98.00 96 THR A C 1
ATOM 775 O O . THR A 1 96 ? -9.285 -7.317 17.102 1.00 98.00 96 THR A O 1
ATOM 778 N N . GLN A 1 97 ? -7.258 -6.532 16.543 1.00 98.19 97 GLN A N 1
ATOM 779 C CA . GLN A 1 97 ? -6.843 -6.242 17.924 1.00 98.19 97 GLN A CA 1
ATOM 780 C C . GLN A 1 97 ? -7.793 -5.262 18.630 1.00 98.19 97 GLN A C 1
ATOM 782 O O . GLN A 1 97 ? -8.116 -5.434 19.803 1.00 98.19 97 GLN A O 1
ATOM 787 N N . ILE A 1 98 ? -8.272 -4.230 17.924 1.00 97.50 98 ILE A N 1
ATOM 788 C CA . ILE A 1 98 ? -9.268 -3.295 18.469 1.00 97.50 98 ILE A CA 1
ATOM 789 C C . ILE A 1 98 ? -10.555 -4.033 18.841 1.00 97.50 98 ILE A C 1
ATOM 791 O O . ILE A 1 98 ? -11.139 -3.751 19.886 1.00 97.50 98 ILE A O 1
ATOM 795 N N . GLU A 1 99 ? -11.017 -4.940 17.985 1.00 95.94 99 GLU A N 1
ATOM 796 C CA . GLU A 1 99 ? -12.252 -5.683 18.217 1.00 95.94 99 GLU A CA 1
ATOM 797 C C . GLU A 1 99 ? -12.113 -6.673 19.381 1.00 95.94 99 GLU A C 1
ATOM 799 O O . GLU A 1 99 ? -12.973 -6.701 20.260 1.00 95.94 99 GLU A O 1
ATOM 804 N N . GLU A 1 100 ? -10.997 -7.397 19.464 1.00 97.50 100 GLU A N 1
ATOM 805 C CA . GLU A 1 100 ? -10.676 -8.278 20.595 1.00 97.50 100 GLU A CA 1
ATOM 806 C C . GLU A 1 100 ? -10.679 -7.507 21.925 1.00 97.50 100 GLU A C 1
ATOM 808 O O . GLU A 1 100 ? -11.394 -7.868 22.862 1.00 97.50 100 GLU A O 1
ATOM 813 N N . LEU A 1 101 ? -9.980 -6.368 21.987 1.00 97.88 101 LEU A N 1
ATOM 814 C CA . LEU A 1 101 ? -9.932 -5.529 23.190 1.00 97.88 101 LEU A CA 1
ATOM 815 C C . LEU A 1 101 ? -11.304 -4.950 23.565 1.00 97.88 101 LEU A C 1
ATOM 817 O O . LEU A 1 101 ? -11.631 -4.815 24.749 1.00 97.88 101 LEU A O 1
ATOM 821 N N . LYS A 1 102 ? -12.137 -4.603 22.576 1.00 94.44 102 LYS A N 1
ATOM 822 C CA . LYS A 1 102 ? -13.519 -4.166 22.824 1.00 94.44 102 LYS A CA 1
ATOM 823 C C . LYS A 1 102 ? -14.351 -5.284 23.444 1.00 94.44 102 LYS A C 1
ATOM 825 O O . LYS A 1 102 ? -15.096 -5.015 24.390 1.00 94.44 102 LYS A O 1
ATOM 830 N N . GLN A 1 103 ? -14.218 -6.510 22.944 1.00 95.19 103 GLN A N 1
ATOM 831 C CA . GLN A 1 103 ? -14.928 -7.675 23.470 1.00 95.19 103 GLN A CA 1
ATOM 832 C C . GLN A 1 103 ? -14.496 -7.992 24.903 1.00 95.19 103 GLN A C 1
ATOM 834 O O . GLN A 1 103 ? -15.356 -8.145 25.774 1.00 95.19 103 GLN A O 1
ATOM 839 N N . GLU A 1 104 ? -13.191 -7.980 25.187 1.00 96.50 104 GLU A N 1
ATOM 840 C CA . GLU A 1 104 ? -12.666 -8.156 26.546 1.00 96.50 104 GLU A CA 1
ATOM 841 C C . GLU A 1 104 ? -13.205 -7.087 27.504 1.00 96.50 104 GLU A C 1
ATOM 843 O O . GLU A 1 104 ? -13.715 -7.401 28.584 1.00 96.50 104 GLU A O 1
ATOM 848 N N . ARG A 1 105 ? -13.181 -5.812 27.091 1.00 94.44 105 ARG A N 1
ATOM 849 C CA . ARG A 1 105 ? -13.767 -4.716 27.875 1.00 94.44 105 ARG A CA 1
ATOM 850 C C . ARG A 1 105 ? -15.251 -4.965 28.154 1.00 94.44 105 ARG A C 1
ATOM 852 O O . ARG A 1 105 ? -15.689 -4.794 29.292 1.00 94.44 105 ARG A O 1
ATOM 859 N N . GLN A 1 106 ? -16.029 -5.350 27.142 1.00 93.00 106 GLN A N 1
ATOM 860 C CA . GLN A 1 106 ? -17.461 -5.631 27.285 1.00 93.00 106 GLN A CA 1
ATOM 861 C C . GLN A 1 106 ? -17.705 -6.771 28.287 1.00 93.00 106 GLN A C 1
ATOM 863 O O . GLN A 1 106 ? -18.585 -6.665 29.146 1.00 93.00 106 GLN A O 1
ATOM 868 N N . GLN A 1 107 ? -16.900 -7.833 28.219 1.00 94.56 107 GLN A N 1
ATOM 869 C CA . GLN A 1 107 ? -16.975 -8.974 29.128 1.00 94.56 107 GLN A CA 1
ATOM 870 C C . GLN A 1 107 ? -16.670 -8.567 30.574 1.00 94.56 107 GLN A C 1
ATOM 872 O O . GLN A 1 107 ? -17.426 -8.914 31.485 1.00 94.56 107 GLN A O 1
ATOM 877 N N . LEU A 1 108 ? -15.610 -7.785 30.793 1.00 94.06 108 LEU A N 1
ATOM 878 C CA . LEU A 1 108 ? -15.252 -7.276 32.119 1.00 94.06 108 LEU A CA 1
ATOM 879 C C . LEU A 1 108 ? -16.354 -6.379 32.697 1.00 94.06 108 LEU A C 1
ATOM 881 O O . LEU A 1 108 ? -16.727 -6.530 33.862 1.00 94.06 108 LEU A O 1
ATOM 885 N N . ILE A 1 109 ? -16.933 -5.493 31.882 1.00 89.62 109 ILE A N 1
ATOM 886 C CA . ILE A 1 109 ? -18.068 -4.649 32.287 1.00 89.62 109 ILE A CA 1
ATOM 887 C C . ILE A 1 109 ? -19.265 -5.512 32.699 1.00 89.62 109 ILE A C 1
ATOM 889 O O . ILE A 1 109 ? -19.877 -5.260 33.739 1.00 89.62 109 ILE A O 1
ATOM 893 N N . LEU A 1 110 ? -19.589 -6.551 31.927 1.00 91.25 110 LEU A N 1
ATOM 894 C CA . LEU A 1 110 ? -20.685 -7.465 32.245 1.00 91.25 110 LEU A CA 1
ATOM 895 C C . LEU A 1 110 ? -20.453 -8.189 33.579 1.00 91.25 110 LEU A C 1
ATOM 897 O O . LEU A 1 110 ? -21.365 -8.256 34.408 1.00 91.25 110 LEU A O 1
ATOM 901 N N . MET A 1 111 ? -19.233 -8.677 33.820 1.00 92.50 111 MET A N 1
ATOM 902 C CA . MET A 1 111 ? -18.861 -9.312 35.088 1.00 92.50 111 MET A CA 1
ATOM 903 C C . MET A 1 111 ? -19.013 -8.352 36.273 1.00 92.50 111 MET A C 1
ATOM 905 O O . MET A 1 111 ? -19.613 -8.714 37.290 1.00 92.50 111 MET A O 1
ATOM 909 N N . LEU A 1 112 ? -18.531 -7.113 36.135 1.00 89.12 112 LEU A N 1
ATOM 910 C CA . LEU A 1 112 ? -18.660 -6.087 37.171 1.00 89.12 112 LEU A CA 1
ATOM 911 C C . LEU A 1 112 ? -20.127 -5.739 37.444 1.00 89.12 112 LEU A C 1
ATOM 913 O O . LEU A 1 112 ? -20.542 -5.687 38.602 1.00 89.12 112 LEU A O 1
ATOM 917 N N . ASN A 1 113 ? -20.935 -5.571 36.396 1.00 86.31 113 ASN A N 1
ATOM 918 C CA . ASN A 1 113 ? -22.361 -5.271 36.521 1.00 86.31 113 ASN A CA 1
ATOM 919 C C . ASN A 1 113 ? -23.128 -6.392 37.233 1.00 86.31 113 ASN A C 1
ATOM 921 O O . ASN A 1 113 ? -23.992 -6.112 38.065 1.00 86.31 113 ASN A O 1
ATOM 925 N N . ARG A 1 114 ? -22.784 -7.660 36.968 1.00 88.88 114 ARG A N 1
ATOM 926 C CA . ARG A 1 114 ? -23.367 -8.816 37.666 1.00 88.88 114 ARG A CA 1
ATOM 927 C C . ARG A 1 114 ? -22.975 -8.866 39.143 1.00 88.88 114 ARG A C 1
ATOM 929 O O . ARG A 1 114 ? -23.807 -9.241 39.967 1.00 88.88 114 ARG A O 1
ATOM 936 N N . HIS A 1 115 ? -21.740 -8.497 39.480 1.00 87.56 115 HIS A N 1
ATOM 937 C CA . HIS A 1 115 ? -21.250 -8.478 40.860 1.00 87.56 115 HIS A CA 1
ATOM 938 C C . HIS A 1 115 ? -21.844 -7.324 41.686 1.00 87.56 115 HIS A C 1
ATOM 940 O O . HIS A 1 115 ? -22.174 -7.502 42.861 1.00 87.56 115 HIS A O 1
ATOM 946 N N . ARG A 1 116 ? -22.042 -6.154 41.067 1.00 81.81 116 ARG A N 1
ATOM 947 C CA . ARG A 1 116 ? -22.480 -4.904 41.710 1.00 81.81 116 ARG A CA 1
ATOM 948 C C . ARG A 1 116 ? -23.665 -5.022 42.692 1.00 81.81 116 ARG A C 1
ATOM 950 O O . ARG A 1 116 ? -23.528 -4.497 43.794 1.00 81.81 116 ARG A O 1
ATOM 957 N N . PRO A 1 117 ? -24.789 -5.710 42.391 1.00 84.19 117 PRO A N 1
ATOM 958 C CA . PRO A 1 117 ? -25.909 -5.838 43.336 1.00 84.19 117 PRO A CA 1
ATOM 959 C C . PRO A 1 117 ? -25.588 -6.685 44.578 1.00 84.19 117 PRO A C 1
ATOM 961 O O . PRO A 1 117 ? -26.279 -6.569 45.586 1.00 84.19 117 PRO A O 1
ATOM 964 N N . THR A 1 118 ? -24.554 -7.527 44.513 1.00 84.75 118 THR A N 1
ATOM 965 C CA . THR A 1 118 ? -24.097 -8.385 45.622 1.00 84.75 118 THR A CA 1
ATOM 966 C C . THR A 1 118 ? -22.904 -7.803 46.381 1.00 84.75 118 THR A C 1
ATOM 968 O O . THR A 1 118 ? -22.487 -8.357 47.396 1.00 84.75 118 THR A O 1
ATOM 971 N N . CYS A 1 119 ? -22.339 -6.695 45.897 1.00 83.62 119 C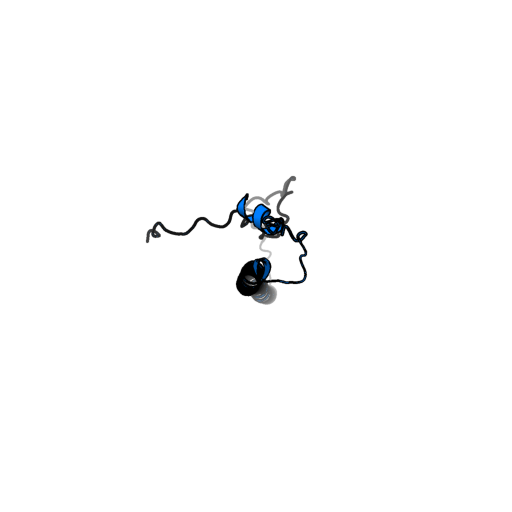YS A N 1
ATOM 972 C CA . CYS A 1 119 ? -21.145 -6.100 46.473 1.00 83.62 119 CYS A CA 1
ATOM 973 C C . CYS A 1 119 ? -21.468 -5.360 47.780 1.00 83.62 119 CYS A C 1
ATOM 975 O O . CYS A 1 119 ? -22.346 -4.497 47.833 1.00 83.62 119 CYS A O 1
ATOM 977 N N . ILE A 1 120 ? -20.725 -5.696 48.836 1.00 76.56 120 ILE A N 1
ATOM 978 C CA . ILE A 1 120 ? -20.873 -5.136 50.190 1.00 76.56 120 ILE A CA 1
ATOM 979 C C . ILE A 1 120 ? -20.299 -3.707 50.248 1.00 76.56 120 ILE A C 1
ATOM 981 O O . ILE A 1 120 ? -20.785 -2.856 50.991 1.00 76.56 120 ILE A O 1
ATOM 985 N N . VAL A 1 121 ? -19.297 -3.423 49.410 1.00 75.31 121 VAL A N 1
ATOM 986 C CA . VAL A 1 121 ? -18.691 -2.099 49.235 1.00 75.31 121 VAL A CA 1
ATOM 987 C C . VAL A 1 121 ? -19.503 -1.351 48.177 1.00 75.31 121 VAL A C 1
ATOM 989 O O . VAL A 1 121 ? -19.209 -1.405 46.985 1.00 75.31 121 VAL A O 1
ATOM 992 N N . ARG A 1 122 ? -20.599 -0.709 48.587 1.00 60.09 122 ARG A N 1
ATOM 993 C CA . ARG A 1 122 ? -21.466 0.045 47.670 1.00 60.09 122 ARG A CA 1
ATOM 994 C C . ARG A 1 122 ? -20.728 1.270 47.125 1.00 60.09 122 ARG A C 1
ATOM 996 O O . ARG A 1 122 ? -20.614 2.280 47.805 1.00 60.09 122 ARG A O 1
ATOM 1003 N N . THR A 1 123 ? -20.223 1.162 45.897 1.00 58.44 123 THR A N 1
ATOM 1004 C CA . THR A 1 123 ? -19.755 2.292 45.088 1.00 58.44 123 THR A CA 1
ATOM 1005 C C . THR A 1 123 ? -20.731 2.512 43.930 1.00 58.44 123 THR A C 1
ATOM 1007 O O . THR A 1 123 ? -20.712 1.900 42.859 1.00 58.44 123 THR A O 1
ATOM 1010 N N . ASP A 1 124 ? -21.668 3.414 44.152 1.00 56.09 124 ASP A N 1
ATOM 1011 C CA . ASP A 1 124 ? -22.707 3.846 43.220 1.00 56.09 124 ASP A CA 1
ATOM 1012 C C . ASP A 1 124 ? -22.158 4.705 42.057 1.00 56.09 124 ASP A C 1
ATOM 1014 O O . ASP A 1 124 ? -22.887 5.026 41.121 1.00 56.09 124 ASP A O 1
ATOM 1018 N N . SER A 1 125 ? -20.842 4.941 41.990 1.00 53.44 125 SER A N 1
ATOM 1019 C CA . SER A 1 125 ? -20.232 5.919 41.077 1.00 53.44 125 SER A CA 1
ATOM 1020 C C . SER A 1 125 ? -19.289 5.347 40.005 1.00 53.44 125 SER A C 1
ATOM 1022 O O . SER A 1 125 ? -18.190 5.846 39.793 1.00 53.44 125 SER A O 1
ATOM 1024 N N . VAL A 1 126 ? -19.720 4.321 39.268 1.00 52.09 126 VAL A N 1
ATOM 1025 C CA . VAL A 1 126 ? -19.212 4.101 37.902 1.00 52.09 126 VAL A CA 1
ATOM 1026 C C . VAL A 1 126 ? -20.417 4.027 36.971 1.00 52.09 126 VAL A C 1
ATOM 1028 O O . VAL A 1 126 ? -21.004 2.966 36.754 1.00 52.09 126 VAL A O 1
ATOM 1031 N N . LYS A 1 127 ? -20.855 5.192 36.491 1.00 53.50 127 LYS A N 1
ATOM 1032 C CA . LYS A 1 127 ? -21.585 5.291 35.227 1.00 53.50 127 LYS A CA 1
ATOM 1033 C C . LYS A 1 127 ? -20.494 5.275 34.166 1.00 53.50 127 LYS A C 1
ATOM 1035 O O . LYS A 1 127 ? -19.850 6.294 33.958 1.00 53.50 127 LYS A O 1
ATOM 1040 N N . THR A 1 128 ? -20.206 4.118 33.578 1.00 50.31 128 THR A N 1
ATOM 1041 C CA . THR A 1 128 ? -19.386 4.074 32.364 1.00 50.31 128 THR A CA 1
ATOM 1042 C C . THR A 1 128 ? -20.163 4.828 31.285 1.00 50.31 128 THR A C 1
ATOM 1044 O O . THR A 1 128 ? -21.250 4.363 30.937 1.00 50.31 128 THR A O 1
ATOM 1047 N N . PRO A 1 129 ? -19.694 5.984 30.786 1.00 54.62 129 PRO A N 1
ATOM 1048 C CA . PRO A 1 129 ? -20.322 6.600 29.631 1.00 54.62 129 PRO A CA 1
ATOM 1049 C C . PRO A 1 129 ? -20.192 5.615 28.465 1.00 54.62 129 PRO A C 1
ATOM 1051 O O . PRO A 1 129 ? -19.098 5.178 28.113 1.00 54.62 129 PRO A O 1
ATOM 1054 N N . GLU A 1 130 ? -21.329 5.214 27.906 1.00 53.88 130 GLU A N 1
ATOM 1055 C CA . GLU A 1 130 ? -21.444 4.229 26.825 1.00 53.88 130 GLU A CA 1
ATOM 1056 C C . GLU A 1 130 ? -20.953 4.750 25.461 1.00 53.88 130 GLU A C 1
ATOM 1058 O O . GLU A 1 130 ? -21.200 4.131 24.435 1.00 53.88 130 GLU A O 1
ATOM 1063 N N . SER A 1 131 ? -20.242 5.876 25.408 1.00 55.03 131 SER A N 1
ATOM 1064 C CA . SER A 1 131 ? -19.886 6.525 24.149 1.00 55.03 131 SER A CA 1
ATOM 1065 C C . SER A 1 131 ? -18.549 7.247 24.251 1.00 55.03 131 SER A C 1
ATOM 1067 O O . SER A 1 131 ? -18.487 8.471 24.302 1.00 55.03 131 SER A O 1
ATOM 1069 N N . GLU A 1 132 ? -17.464 6.488 24.206 1.00 52.25 132 GLU A N 1
ATOM 1070 C CA . GLU A 1 132 ? -16.277 6.967 23.501 1.00 52.25 132 GLU A CA 1
ATOM 1071 C C . GLU A 1 132 ? -16.137 6.098 22.254 1.00 52.25 132 GLU A C 1
ATOM 1073 O O . GLU A 1 132 ? -15.334 5.168 22.180 1.00 52.25 132 GLU A O 1
ATOM 1078 N N . GLY A 1 133 ? -17.010 6.358 21.275 1.00 54.62 133 GLY A N 1
ATOM 1079 C CA . GLY A 1 133 ? -16.710 5.984 19.902 1.00 54.62 133 GLY A CA 1
ATOM 1080 C C . GLY A 1 133 ? -15.352 6.586 19.571 1.00 54.62 133 GLY A C 1
ATOM 1081 O O . GLY A 1 133 ? -15.127 7.762 19.844 1.00 54.62 133 GLY A O 1
ATOM 1082 N N . ASN A 1 134 ? -14.425 5.771 19.065 1.00 53.47 134 ASN A N 1
ATOM 1083 C CA . ASN A 1 134 ? -13.121 6.255 18.635 1.00 53.47 134 ASN A CA 1
ATOM 1084 C C . ASN A 1 134 ? -13.377 7.371 17.603 1.00 53.47 134 ASN A C 1
ATOM 1086 O O . ASN A 1 134 ? -13.843 7.050 16.505 1.00 53.47 134 ASN A O 1
ATOM 1090 N N . PRO A 1 135 ? -13.125 8.655 17.921 1.00 60.25 135 PRO A N 1
ATOM 1091 C CA . PRO A 1 135 ? -13.531 9.767 17.061 1.00 60.25 135 PRO A CA 1
ATOM 1092 C C . PRO A 1 135 ? -12.856 9.693 15.686 1.00 60.25 135 PRO A C 1
ATOM 1094 O O . PRO A 1 135 ? -13.361 10.240 14.709 1.00 60.25 135 PRO A O 1
ATOM 1097 N N . LEU A 1 136 ? -11.746 8.956 15.590 1.00 52.84 136 LEU A N 1
ATOM 1098 C CA . LEU A 1 136 ? -11.051 8.673 14.342 1.00 52.84 136 LEU A CA 1
ATOM 1099 C C . LEU A 1 136 ? -11.800 7.665 13.451 1.00 52.84 136 LEU A C 1
ATOM 1101 O O . LEU A 1 136 ? -11.767 7.785 12.231 1.00 52.84 136 LEU A O 1
ATOM 1105 N N . LEU A 1 137 ? -12.483 6.681 14.044 1.00 54.62 137 LEU A N 1
ATOM 1106 C CA . LEU A 1 137 ? -13.260 5.677 13.309 1.00 54.62 137 LEU A CA 1
ATOM 1107 C C . LEU A 1 137 ? -14.551 6.297 12.754 1.00 54.62 137 LEU A C 1
ATOM 1109 O O . LEU A 1 137 ? -14.882 6.102 11.590 1.00 54.62 137 LEU A O 1
ATOM 1113 N N . GLU A 1 138 ? -15.203 7.147 13.547 1.00 58.22 138 GLU A N 1
ATOM 1114 C CA . GLU A 1 138 ? -16.416 7.866 13.140 1.00 58.22 138 GLU A CA 1
ATOM 1115 C C . GLU A 1 138 ? -16.147 8.901 12.026 1.00 58.22 138 GLU A C 1
ATOM 1117 O O . GLU A 1 138 ? -17.024 9.219 11.223 1.00 58.22 138 GLU A O 1
ATOM 1122 N N . GLN A 1 139 ? -14.918 9.423 11.944 1.00 54.81 139 GLN A N 1
ATOM 1123 C CA . GLN A 1 139 ? -14.474 10.292 10.847 1.00 54.81 139 GLN A CA 1
ATOM 1124 C C . GLN A 1 139 ? -14.197 9.534 9.543 1.00 54.81 139 GLN A C 1
ATOM 1126 O O . GLN A 1 139 ? -14.298 10.130 8.471 1.00 54.81 139 GLN A O 1
ATOM 1131 N N . LEU A 1 140 ? -13.856 8.245 9.621 1.00 55.34 140 LEU A N 1
ATOM 1132 C CA . LEU A 1 140 ? -13.616 7.396 8.452 1.00 55.34 140 LEU A CA 1
ATOM 1133 C C . LEU A 1 140 ? -14.919 6.844 7.858 1.00 55.34 140 LEU A C 1
ATOM 1135 O O . LEU A 1 140 ? -14.971 6.612 6.659 1.00 55.34 140 LEU A O 1
ATOM 1139 N N . GLU A 1 141 ? -15.969 6.675 8.666 1.00 59.25 141 GLU A N 1
ATOM 1140 C CA . GLU A 1 141 ? -17.295 6.221 8.210 1.00 59.25 141 GLU A CA 1
ATOM 1141 C C . GLU A 1 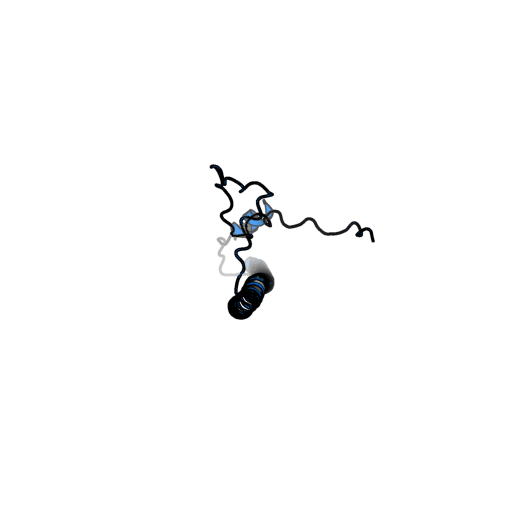141 ? -18.132 7.335 7.549 1.00 59.25 141 GLU A C 1
ATOM 1143 O O . GLU A 1 141 ? -19.055 7.051 6.789 1.00 59.25 141 GLU A O 1
ATOM 1148 N N . LYS A 1 142 ? -17.822 8.611 7.823 1.00 56.84 142 LYS A N 1
ATOM 1149 C CA . LYS A 1 142 ? -18.539 9.788 7.286 1.00 56.84 142 LYS A CA 1
ATOM 1150 C C . LYS A 1 142 ? -17.974 10.318 5.961 1.00 56.84 142 LYS A C 1
ATOM 1152 O O . LYS A 1 142 ? -18.364 11.408 5.536 1.00 56.84 142 LYS A O 1
ATOM 1157 N N . LYS A 1 143 ? -17.047 9.605 5.326 1.00 39.22 143 LYS A N 1
ATOM 1158 C CA . LYS A 1 143 ? -16.341 10.047 4.119 1.00 39.22 143 LYS A CA 1
ATOM 1159 C C . LYS A 1 143 ? -16.406 8.991 3.029 1.00 39.22 143 LYS A C 1
ATOM 1161 O O . LYS A 1 143 ? -16.446 9.411 1.853 1.00 39.22 143 LYS A O 1
#

Sequence (143 aa):
WPCPPGALTPPQDAHLLCGHPWGQLGTAASHPPRGQRAGRAAHSWQDLDEEEERRKRRREKNKVAAARCRNKKKERTEFLQRESERLELMNAELKTQIEELKQERQQLILMLNRHRPTCIVRTDSVKTPESEGNPLLEQLEKK

pLDDT: mean 74.06, std 22.04, range [39.22, 98.56]

InterPro domains:
  IPR000837 AP-1 transcription factor [PR00042] (45-61)
  IPR000837 AP-1 transcription factor [PR00042] (62-78)
  IPR000837 AP-1 transcription factor [PR00042] (80-101)
  IPR000837 AP-1 transcription factor [PR00042] (101-124)
  IPR000837 AP-1 transcription factor [PTHR23351] (35-135)
  IPR004827 Basic-leucine zipper domain [PF00170] (50-108)
  IPR004827 Basic-leucine zipper domain [PS00036] (57-72)
  IPR004827 Basic-leucine zipper domain [PS50217] (52-115)
  IPR004827 Basic-leucine zipper domain [SM00338] (50-114)
  IPR046347 Basic-leucine zipper domain superfamily [SSF57959] (54-112)

Foldseek 3Di:
DDDDPDDDDDPPPPVPPPPDPPPDPPDDPPDDDDDDPPDPPPDDPVRVVVVVVVVVVVVVVVVVVVVVVVVVVVVVVVVVVVVVVVVVVVVVVVVVVVVVVVVVVVVVV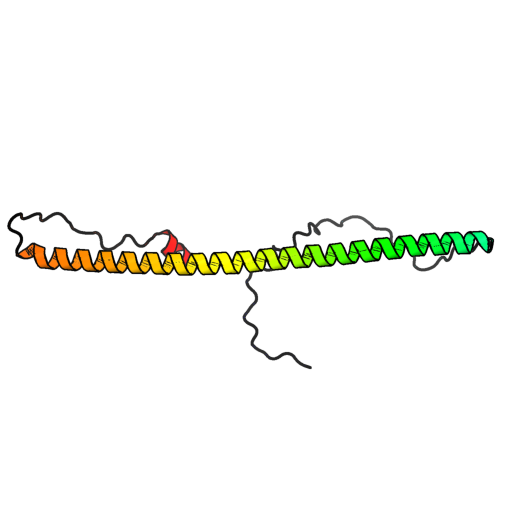VVCVVCQVVDPPNDPPDPPPPDPPVVVVVVVVVD

Secondary structure (DSSP, 8-state):
-PPPS---PPPTTTTSS---------S---PPPS----------HHHHHHHHHHHHHHHHHHHHHHHHHHHHHHHHHHHHHHHHHHHHHHHHHHHHHHHHHHHHHHHHHHHHHHHGGG-SS--------S----HHHHHHHT-

=== Feature glossary ===
Feature key, reading from the visual/contextual features back to the raw sequence:

Rendered structure images. Six rendered views show the 3D structure from the faces of a cube — i.e. along ±x, ±y, ±z. Rendering representation is drawn randomly per protein from cartoon (secondary-structure ribbons), sticks (backbone bonds), or molecular surface; coloring is either N→C rainbow (blue at the N-terminus through red at the C-terminus) or one color per chain.

Contact-map, Ramachandran, and PAE plots. The contact map is a binary N×N matrix image: pixel (i, j) is dark where Cα_i and Cα_j are within 8 Å and |i−j|>4. Because the |i−j|>4 filter removes local helical contacts, off-diagonal stripes parallel to the main diagonal indicate parallel β-sheets; stripes perpendicular to it indicate antiparallel β-sheets. The Ramachandran plot scatters every residue's (φ, ψ) pair against the sterically allowed regions. The PAE heatmap renders the predicted-aligned-error matrix.

InterPro / GO / CATH / organism. Database cross-references. InterPro integrates a dozen domain/family signature databases into unified entries with residue-range hits. GO terms attach function/process/location labels with evidence codes. CATH codes position the fold in a four-level structural taxonomy. Organism is the NCBI-taxonomy species name.

Nearest PDB structures. The Foldseek neighbor list gives the closest experimentally determined structures in the PDB, ranked by structural alignment. TM-score near 1 means near-identical fold; near 0.3 means only rough topology match. This is how o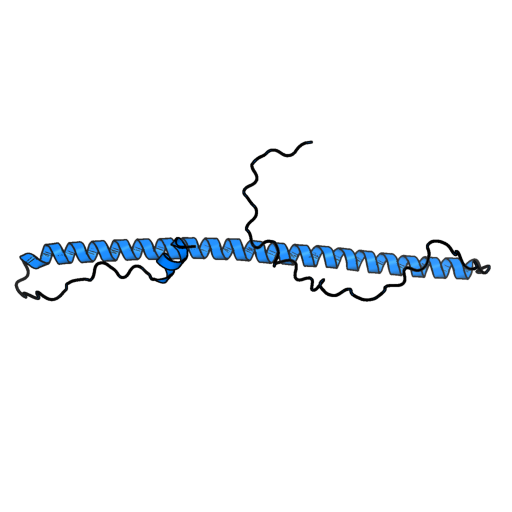ne finds what a novel AlphaFold prediction most resembles in the solved-structure universe.

Predicted aligned error. PAE(i, j) answers: if I align the predicted and true structures on residue i, how far off (in Å) do I expect residue j to be? A block-diagonal PAE matrix with low values on the blocks and high values off-diagonal is the signature of a multi-domain protein with confidently predicted domains but uncertain inter-domain orientation.

Solvent-accessible surface area. Accessible surface area quantifies burial. A residue with SASA near zero is packed into the hydrophobic core; one with SASA >100 Å² sits on the surface. Computed here via the Shrake–Rupley numerical algorithm with a 1.4 Å probe.

B-factor. B-factor (Debye–Waller factor) reflects atomic displacement in the crystal lattice. It is an experimental observable (units Å²), not a prediction; low values mean the atom is pinned down, high values mean it moves or is heterogeneous across the crystal.

pLDDT. For AlphaFold models, the B-factor field carries pLDDT — the model's own estimate of local accuracy on a 0–100 scale. Regions with pLDDT<50 should be treated as essentially unmodeled; they often correspond to intrinsically disordered segments.

Backbone torsions (φ/ψ). φ (phi) and ψ (psi) are the two rotatable backbone dihedrals per residue: φ is the C(i-1)–N–Cα–C torsion, ψ is the N–Cα–C–N(i+1) torsion, both in degrees on (−180°, 180°]. α-helical residues cluster near (−60°, −45°); β-strand residues near (−120°, +130°). A Ramachandran plot is simply a scatter of (φ, ψ) for every residue.

Radius of gyration, Cα contacts, bounding box. Radius of gyration (Rg) is the root-mean-square distance of Cα atoms from their centroid — a single number for overall size and compactness. A globular domain of N residues has Rg ≈ 2.2·N^0.38 Å; an extended or disordered chain has a much larger Rg. The Cα contact count is the number of residue pairs whose Cα atoms are within 8 Å and are more than four positions apart in sequence — a standard proxy for tertiary packing density. The bounding box is the smallest axis-aligned box enclosing all Cα atoms.

Secondary structure (3-state, P-SEA). Three-state secondary structure (P-SEA) collapses the eight DSSP classes into helix (a), strand (b), and coil (c). P-SEA assigns these from Cα geometry alone — distances and angles — without requiring backbone oxygens, so it works on any Cα trace.

Secondary structure (8-state, DSSP). DSSP 8-state secondary structure assigns each residue one of H (α-helix), G (3₁₀-helix), I (π-helix), E (extended β-strand), B (isolated β-bridge), T (hydrogen-bonded turn), S (bend), or '-' (coil). The assignment is computed from backbone hydrogen-bond geometry via the Kabsch–Sander algorithm.

Foldseek 3Di. A 3Di character summarizes, for each residue, the relative orientation of the Cα frame of its nearest spatial neighbor. Because it encodes fold topology rather than chemistry, 3Di alignments detect remote structural similarity that sequence alignment misses.

mmCIF coordinates. The mmCIF block holds the 3D Cartesian coordinates of each backbone atom (N, Cα, C, O) in ångströms. mmCIF is the PDB's canonical archive format — a tagged-loop text representation of the atomic model.

Sequence. Sequence gives the chain of amino acids in standard one-letter code (A=alanine, C=cysteine, …, Y=tyrosine), read N→C. It is the only feature that is directly encoded by the gene; all structural features are derived from the folded form of this sequence.